Protein AF-A0A933D5J0-F1 (afdb_monomer_lite)

Structure (mmCIF, N/CA/C/O backbone):
data_AF-A0A933D5J0-F1
#
_entry.id   AF-A0A933D5J0-F1
#
loop_
_atom_site.group_PDB
_atom_site.id
_atom_site.type_symbol
_atom_site.label_atom_id
_atom_site.label_alt_id
_atom_site.label_comp_id
_atom_site.label_asym_id
_atom_site.label_entity_id
_atom_site.label_seq_id
_atom_site.pdbx_PDB_ins_code
_atom_site.Cartn_x
_atom_site.Cartn_y
_atom_site.Cartn_z
_atom_site.occupancy
_atom_site.B_iso_or_equiv
_atom_site.auth_seq_id
_atom_site.auth_comp_id
_atom_site.auth_asym_id
_atom_site.auth_atom_id
_atom_site.pdbx_PDB_model_num
ATOM 1 N N . MET A 1 1 ? 38.295 9.712 5.102 1.00 37.53 1 MET A N 1
ATOM 2 C CA . MET A 1 1 ? 37.619 8.826 4.134 1.00 37.53 1 MET A CA 1
ATOM 3 C C . MET A 1 1 ? 36.364 8.318 4.804 1.00 37.53 1 MET A C 1
ATOM 5 O O . MET A 1 1 ? 36.455 7.661 5.831 1.00 37.53 1 MET A O 1
ATOM 9 N N . SER A 1 2 ? 35.222 8.785 4.317 1.00 32.97 2 SER A N 1
ATOM 10 C CA . SER A 1 2 ? 33.919 8.667 4.962 1.00 32.97 2 SER A CA 1
ATOM 11 C C . SER A 1 2 ? 33.364 7.255 4.807 1.00 32.97 2 SER A C 1
ATOM 13 O O . SER A 1 2 ? 33.288 6.736 3.698 1.00 32.97 2 SER A O 1
ATOM 15 N N . THR A 1 3 ? 32.968 6.652 5.921 1.00 38.16 3 THR A N 1
ATOM 16 C CA . THR A 1 3 ? 32.201 5.409 5.981 1.00 38.16 3 THR A CA 1
ATOM 17 C C . THR A 1 3 ? 30.810 5.651 5.393 1.00 38.16 3 THR A C 1
ATOM 19 O O . THR A 1 3 ? 29.989 6.323 6.019 1.00 38.16 3 THR A O 1
ATOM 22 N N . GLN A 1 4 ? 30.549 5.139 4.189 1.00 40.16 4 GLN A N 1
ATOM 23 C CA . GLN A 1 4 ? 29.184 4.970 3.697 1.00 40.16 4 GLN A CA 1
ATOM 24 C C . GLN A 1 4 ? 28.495 3.936 4.591 1.00 40.16 4 GLN A C 1
ATOM 26 O O . GLN A 1 4 ? 28.967 2.812 4.741 1.00 40.16 4 GLN A O 1
ATOM 31 N N . SER A 1 5 ? 27.410 4.339 5.244 1.00 38.50 5 SER A N 1
ATOM 32 C CA . SER A 1 5 ? 26.484 3.413 5.881 1.00 38.50 5 SER A CA 1
ATOM 33 C C . SER A 1 5 ? 25.729 2.680 4.774 1.00 38.50 5 SER A C 1
ATOM 35 O O . SER A 1 5 ? 24.869 3.290 4.134 1.00 38.50 5 SER A O 1
ATOM 37 N N . ASP A 1 6 ? 26.047 1.406 4.547 1.00 43.28 6 ASP A N 1
ATOM 38 C CA . ASP A 1 6 ? 25.212 0.492 3.762 1.00 43.28 6 ASP A CA 1
ATOM 39 C C . ASP A 1 6 ? 23.821 0.442 4.408 1.00 43.28 6 ASP A C 1
ATOM 41 O O . ASP A 1 6 ? 23.586 -0.235 5.413 1.00 43.28 6 ASP A O 1
ATOM 45 N N . GLY A 1 7 ? 22.893 1.234 3.871 1.00 54.25 7 GLY A N 1
ATOM 46 C CA . GLY A 1 7 ? 21.486 1.157 4.224 1.00 54.25 7 GLY A CA 1
ATOM 47 C C . GLY A 1 7 ? 20.963 -0.199 3.773 1.00 54.25 7 GLY A C 1
ATOM 48 O O . GLY A 1 7 ? 20.892 -0.470 2.579 1.00 54.25 7 GLY A O 1
ATOM 49 N N . GLN A 1 8 ? 20.633 -1.069 4.724 1.00 69.00 8 GLN A N 1
ATOM 50 C CA . GLN A 1 8 ? 20.122 -2.408 4.445 1.00 69.00 8 GLN A CA 1
ATOM 51 C C . GLN A 1 8 ? 18.898 -2.330 3.516 1.00 69.00 8 GLN A C 1
ATOM 53 O O . GLN A 1 8 ? 17.869 -1.770 3.893 1.00 69.00 8 GLN A O 1
ATOM 58 N N . ALA A 1 9 ? 19.009 -2.894 2.310 1.00 79.94 9 ALA A N 1
ATOM 59 C CA . ALA A 1 9 ? 17.935 -2.883 1.322 1.00 79.94 9 ALA A CA 1
ATOM 60 C C . ALA A 1 9 ? 16.652 -3.530 1.875 1.00 79.94 9 ALA A C 1
ATOM 62 O O . ALA A 1 9 ? 16.673 -4.614 2.472 1.00 79.94 9 ALA A O 1
ATOM 63 N N . THR A 1 10 ? 15.512 -2.876 1.652 1.00 85.25 10 THR A N 1
ATOM 64 C CA . THR A 1 10 ? 14.196 -3.371 2.056 1.00 85.25 10 THR A CA 1
ATOM 65 C C . THR A 1 10 ? 13.788 -4.503 1.128 1.00 85.25 10 THR A C 1
ATOM 67 O O . THR A 1 10 ? 13.311 -4.281 0.017 1.00 85.25 10 THR A O 1
ATOM 70 N N . LYS A 1 11 ? 13.990 -5.733 1.608 1.00 88.56 11 LYS A N 1
ATOM 71 C CA . LYS A 1 11 ? 13.638 -6.953 0.881 1.00 88.56 11 LYS 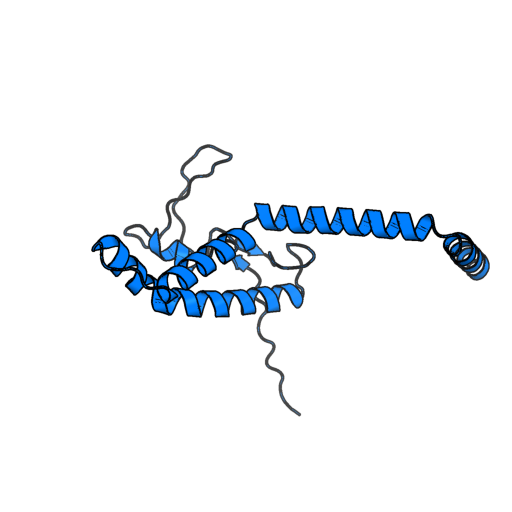A CA 1
ATOM 72 C C . LYS A 1 11 ? 12.126 -7.158 0.801 1.00 88.56 11 LYS A C 1
ATOM 74 O O . LYS A 1 11 ? 11.593 -7.271 -0.289 1.00 88.56 11 LYS A O 1
ATOM 79 N N . ARG A 1 12 ? 11.421 -7.190 1.936 1.00 90.88 12 ARG A N 1
ATOM 80 C CA . ARG A 1 12 ? 9.965 -7.428 1.968 1.00 90.88 12 ARG A CA 1
ATOM 81 C C . ARG A 1 12 ? 9.231 -6.119 1.714 1.00 90.88 12 ARG A C 1
ATOM 83 O O . ARG A 1 12 ? 9.093 -5.319 2.636 1.00 90.88 12 ARG A O 1
ATOM 90 N N . GLN A 1 13 ? 8.773 -5.929 0.484 1.00 91.31 13 GLN A N 1
ATOM 91 C CA . GLN A 1 13 ? 8.074 -4.725 0.057 1.00 91.31 13 GLN A CA 1
ATOM 92 C C . GLN A 1 13 ? 6.572 -4.987 0.048 1.00 91.31 13 GLN A C 1
ATOM 94 O O . GLN A 1 13 ? 6.074 -5.922 -0.583 1.00 91.31 13 GLN A O 1
ATOM 99 N N . HIS A 1 14 ? 5.840 -4.175 0.804 1.00 92.38 14 HIS A N 1
ATOM 100 C CA . HIS A 1 14 ? 4.399 -4.326 0.958 1.00 92.38 14 HIS A CA 1
ATOM 101 C C . HIS A 1 14 ? 3.671 -3.700 -0.230 1.00 92.38 14 HIS A C 1
ATOM 103 O O . HIS A 1 14 ? 3.886 -2.527 -0.541 1.00 92.38 14 HIS A O 1
ATOM 109 N N . PHE A 1 15 ? 2.776 -4.458 -0.863 1.00 92.06 15 PHE A N 1
ATOM 110 C CA . PHE A 1 15 ? 1.864 -3.937 -1.889 1.00 92.06 15 PHE A CA 1
ATOM 111 C C . PHE A 1 15 ? 0.555 -3.408 -1.281 1.00 92.06 15 PHE A C 1
ATOM 113 O O . PHE A 1 15 ? -0.129 -2.593 -1.894 1.00 92.06 15 PHE A O 1
ATOM 120 N N . VAL A 1 16 ? 0.237 -3.797 -0.038 1.00 92.00 16 VAL A N 1
ATOM 121 C CA . VAL A 1 16 ? -0.757 -3.104 0.798 1.00 92.00 16 VAL A CA 1
ATOM 122 C C . VAL A 1 16 ? -0.046 -2.416 1.970 1.00 92.00 16 VAL A C 1
ATOM 124 O O . VAL A 1 16 ? 0.578 -3.107 2.779 1.00 92.00 16 VAL A O 1
ATOM 127 N N . PRO A 1 17 ? -0.156 -1.082 2.119 1.00 92.19 17 PRO A N 1
ATOM 128 C CA . PRO A 1 17 ? 0.490 -0.335 3.192 1.00 92.19 17 PRO A CA 1
ATOM 129 C C . PRO A 1 17 ? 0.191 -0.883 4.585 1.00 92.19 17 PRO A C 1
ATOM 131 O O . PRO A 1 17 ? -0.958 -1.133 4.963 1.00 92.19 17 PRO A O 1
ATOM 134 N N . ARG A 1 18 ? 1.224 -0.992 5.420 1.00 91.81 18 ARG A N 1
ATOM 135 C CA . ARG A 1 18 ? 1.063 -1.554 6.768 1.00 91.81 18 ARG A CA 1
ATOM 136 C C . ARG A 1 18 ? 0.252 -0.651 7.690 1.00 91.81 18 ARG A C 1
ATOM 138 O O . ARG A 1 18 ? -0.419 -1.163 8.580 1.00 91.81 18 ARG A O 1
ATOM 145 N N . PHE A 1 19 ? 0.319 0.672 7.526 1.00 92.25 19 PHE A N 1
ATOM 146 C CA . PHE A 1 19 ? -0.509 1.594 8.317 1.00 92.25 19 PHE A CA 1
ATOM 147 C C . PHE A 1 19 ? -2.004 1.418 8.003 1.00 92.25 19 PHE A C 1
ATOM 149 O O . PHE A 1 19 ? -2.828 1.503 8.907 1.00 92.25 19 PHE A O 1
ATOM 156 N N . TYR A 1 20 ? -2.337 1.096 6.750 1.00 92.88 20 TYR A N 1
ATOM 157 C CA . TYR A 1 20 ? -3.701 0.808 6.326 1.00 92.88 20 TYR A CA 1
ATOM 158 C C . TYR A 1 20 ? -4.198 -0.509 6.937 1.00 92.88 20 TYR A C 1
ATOM 160 O O . TYR A 1 20 ? -5.248 -0.533 7.575 1.00 92.88 20 TYR A O 1
ATOM 168 N N . LEU A 1 21 ? -3.390 -1.577 6.866 1.00 93.62 21 LEU A N 1
ATOM 169 C CA . LEU A 1 21 ? -3.719 -2.880 7.468 1.00 93.62 21 LEU A CA 1
ATOM 170 C C . LEU A 1 21 ? -3.956 -2.815 8.983 1.00 93.62 21 LEU A C 1
ATOM 172 O O . LEU A 1 21 ? -4.771 -3.567 9.509 1.00 93.62 21 LEU A O 1
ATOM 176 N N . ARG A 1 22 ? -3.277 -1.907 9.698 1.00 93.94 22 ARG A N 1
ATOM 177 C CA . ARG A 1 22 ? -3.462 -1.734 11.151 1.00 93.94 22 ARG A CA 1
ATOM 178 C C . ARG A 1 22 ? -4.888 -1.349 11.550 1.00 93.94 22 ARG A C 1
ATOM 180 O O . ARG A 1 22 ? -5.249 -1.528 12.706 1.00 93.94 22 ARG A O 1
ATOM 187 N N . ARG A 1 23 ? -5.698 -0.843 10.619 1.00 92.12 23 ARG A N 1
ATOM 188 C CA . ARG A 1 23 ? -7.101 -0.493 10.875 1.00 92.12 23 ARG A CA 1
ATOM 189 C C . ARG A 1 23 ? -8.044 -1.695 10.870 1.00 92.12 23 ARG A C 1
ATOM 191 O O . ARG A 1 23 ? -9.188 -1.554 11.277 1.00 92.12 23 ARG A O 1
ATOM 198 N N . PHE A 1 24 ? -7.563 -2.860 10.440 1.00 94.31 24 PHE A N 1
ATOM 199 C CA . PHE A 1 24 ? -8.333 -4.103 10.342 1.00 94.31 24 PHE A CA 1
ATOM 200 C C . PHE A 1 24 ? -7.850 -5.161 11.341 1.00 94.31 24 PHE A C 1
ATOM 202 O O . PHE A 1 24 ? -8.037 -6.357 11.125 1.00 94.31 24 PHE A O 1
ATOM 209 N N . LEU A 1 25 ? -7.173 -4.733 12.410 1.00 96.06 25 LEU A N 1
ATOM 210 C CA . LEU A 1 25 ? -6.678 -5.643 13.434 1.00 96.06 25 LEU A CA 1
ATOM 211 C C . LEU A 1 25 ? -7.810 -6.117 14.345 1.00 96.06 25 LEU A C 1
ATOM 213 O O . LEU A 1 25 ? -8.643 -5.328 14.787 1.00 96.06 25 LEU A O 1
ATOM 217 N N . ASN A 1 26 ? -7.794 -7.406 14.662 1.00 95.12 26 ASN A N 1
ATOM 218 C CA . ASN A 1 26 ? -8.627 -8.013 15.688 1.00 95.12 26 ASN A CA 1
ATOM 219 C C . ASN A 1 26 ? -8.072 -7.721 17.102 1.00 95.12 26 ASN A C 1
ATOM 221 O O . ASN A 1 26 ? -7.034 -7.075 17.277 1.00 95.12 26 ASN A O 1
ATOM 225 N N . SER A 1 27 ? -8.733 -8.250 18.135 1.00 95.31 27 SER A N 1
ATOM 226 C CA . SER A 1 27 ? -8.330 -8.082 19.543 1.00 95.31 27 SER A CA 1
ATOM 227 C C . SER A 1 27 ? -6.943 -8.646 19.887 1.00 95.31 27 SER A C 1
ATOM 229 O O . SER A 1 27 ? -6.399 -8.324 20.942 1.00 95.31 27 SER A O 1
ATOM 231 N N . LYS A 1 28 ? -6.352 -9.463 19.008 1.00 95.69 28 LYS A N 1
ATOM 232 C CA . LYS A 1 28 ? -5.007 -10.038 19.145 1.00 95.69 28 LYS A CA 1
ATOM 233 C C . LYS A 1 28 ? -3.941 -9.287 18.339 1.00 95.69 28 LYS A C 1
ATOM 235 O O . LYS A 1 28 ? -2.801 -9.737 18.290 1.00 95.69 28 LYS A O 1
ATOM 240 N N . ASN A 1 29 ? -4.268 -8.131 17.752 1.00 94.69 29 ASN A N 1
ATOM 241 C CA . ASN A 1 29 ? -3.390 -7.372 16.852 1.00 94.69 29 ASN A CA 1
ATOM 242 C C . ASN A 1 29 ? -3.012 -8.132 15.564 1.00 94.69 29 ASN A C 1
ATOM 244 O O . ASN A 1 29 ? -1.903 -7.980 15.038 1.00 94.69 29 ASN A O 1
ATOM 248 N N . GLU A 1 30 ? -3.946 -8.916 15.027 1.00 96.50 30 GLU A N 1
ATOM 249 C CA . GLU A 1 30 ? -3.785 -9.692 13.793 1.00 96.50 30 GLU A CA 1
ATOM 250 C C . GLU A 1 30 ? -4.883 -9.352 12.782 1.00 96.50 30 GLU A C 1
ATOM 252 O O . GLU A 1 30 ? -5.958 -8.892 13.154 1.00 96.50 30 GLU A O 1
ATOM 257 N N . VAL A 1 31 ? -4.614 -9.567 11.496 1.00 96.38 31 VAL A N 1
ATOM 258 C CA . VAL A 1 31 ? -5.599 -9.415 10.420 1.00 96.38 31 VAL A CA 1
ATOM 259 C C . VAL A 1 31 ? -6.183 -10.791 10.106 1.00 96.38 31 VAL A C 1
ATOM 261 O O . VAL A 1 31 ? -5.429 -11.752 9.930 1.00 96.38 31 VAL A O 1
ATOM 264 N N . GLU A 1 32 ? -7.510 -10.879 10.029 1.00 95.31 32 GLU A N 1
ATOM 265 C CA . GLU A 1 32 ? -8.224 -12.062 9.534 1.00 95.31 32 GLU A CA 1
ATOM 266 C C . GLU A 1 32 ? -7.960 -12.233 8.031 1.00 95.31 32 GLU A C 1
ATOM 268 O O . GLU A 1 32 ? -8.061 -11.270 7.268 1.00 95.31 32 GLU A O 1
ATOM 273 N N . VAL A 1 33 ? -7.608 -13.444 7.588 1.00 93.75 33 VAL A N 1
ATOM 274 C CA . VAL A 1 33 ? -7.175 -13.680 6.202 1.00 93.75 33 VAL A CA 1
ATOM 275 C C . VAL A 1 33 ? -8.053 -14.723 5.524 1.00 93.75 33 VAL A C 1
ATOM 277 O O . VAL A 1 33 ? -8.172 -15.857 5.988 1.00 93.75 33 VAL A O 1
ATOM 280 N N . LEU A 1 34 ? -8.615 -14.342 4.378 1.00 93.75 34 LEU A N 1
ATOM 281 C CA . LEU A 1 34 ? -9.302 -15.239 3.458 1.00 93.75 34 LEU A CA 1
ATOM 282 C C . LEU A 1 34 ? -8.363 -15.590 2.299 1.00 93.75 34 LEU A C 1
ATOM 284 O O . LEU A 1 34 ? -7.929 -14.709 1.558 1.00 93.75 34 LEU A O 1
ATOM 288 N N . ASP A 1 35 ? -8.072 -16.875 2.124 1.00 91.56 35 ASP A N 1
ATOM 289 C CA . ASP A 1 35 ? -7.476 -17.385 0.894 1.00 91.56 35 ASP A CA 1
ATOM 290 C C . ASP A 1 35 ? -8.578 -17.495 -0.166 1.00 91.56 35 ASP A C 1
ATOM 292 O O . ASP A 1 35 ? -9.404 -18.410 -0.135 1.00 91.56 35 ASP A O 1
ATOM 296 N N . CYS A 1 36 ? -8.602 -16.543 -1.099 1.00 90.44 36 CYS A N 1
ATOM 297 C CA . CYS A 1 36 ? -9.589 -16.510 -2.176 1.00 90.44 36 CYS A CA 1
ATOM 298 C C . CYS A 1 36 ? -9.432 -17.664 -3.177 1.00 90.44 36 CYS A C 1
ATOM 300 O O . CYS A 1 36 ? -10.418 -18.043 -3.802 1.00 90.44 36 CYS A O 1
ATOM 302 N N . ALA A 1 37 ? -8.229 -18.226 -3.341 1.00 91.00 37 ALA A N 1
ATOM 303 C CA . ALA A 1 37 ? -7.997 -19.334 -4.266 1.00 91.00 37 ALA A CA 1
ATOM 304 C C . ALA A 1 37 ? -8.542 -20.651 -3.698 1.00 91.00 37 ALA A C 1
ATOM 306 O O . ALA A 1 37 ? -9.095 -21.467 -4.431 1.00 91.00 37 ALA A O 1
ATOM 307 N N . GLN A 1 38 ? -8.412 -20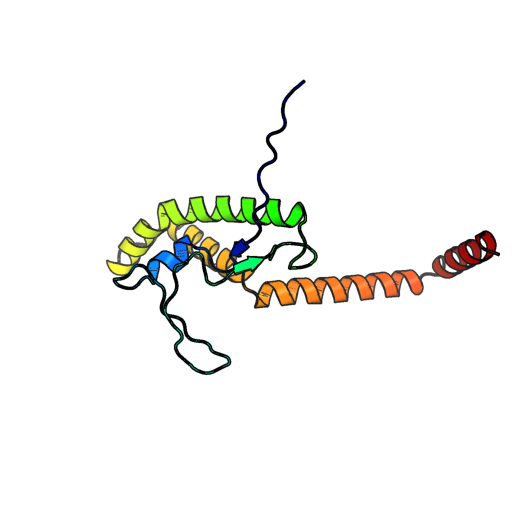.844 -2.383 1.00 93.38 38 GLN A N 1
ATOM 308 C CA . GLN A 1 38 ? -8.921 -22.030 -1.691 1.00 93.38 38 GLN A CA 1
ATOM 309 C C . GLN A 1 38 ? -10.330 -21.849 -1.112 1.00 93.38 38 GLN A C 1
ATOM 311 O O . GLN A 1 38 ? -10.935 -22.831 -0.678 1.00 93.38 38 GLN A O 1
ATOM 316 N N . GLY A 1 39 ? -10.843 -20.617 -1.066 1.00 94.81 39 GLY A N 1
ATOM 317 C CA . GLY A 1 39 ? -12.123 -20.276 -0.444 1.00 94.81 39 GLY A CA 1
ATOM 318 C C . GLY A 1 39 ? -12.143 -20.524 1.066 1.00 94.81 39 GLY A C 1
ATOM 319 O O . GLY A 1 39 ? -13.177 -20.905 1.611 1.00 94.81 39 GLY A O 1
ATOM 320 N N . LYS A 1 40 ? -10.998 -20.381 1.748 1.00 95.81 40 LYS A N 1
ATOM 321 C CA . LYS A 1 40 ? -10.840 -20.755 3.162 1.00 95.81 40 LYS A CA 1
ATOM 322 C C . LYS A 1 40 ? -10.281 -19.618 3.992 1.00 95.81 40 LYS A C 1
ATOM 324 O O . LYS A 1 40 ? -9.336 -18.945 3.590 1.00 95.81 40 LYS A O 1
ATOM 329 N N . ILE A 1 41 ? -10.833 -19.453 5.190 1.00 93.94 41 ILE A N 1
ATOM 330 C CA . ILE A 1 41 ? -10.221 -18.615 6.219 1.00 93.94 41 ILE A CA 1
ATOM 331 C C . ILE A 1 41 ? -8.982 -19.354 6.721 1.00 93.94 41 ILE A C 1
ATOM 333 O O . ILE A 1 41 ? -9.070 -20.508 7.148 1.00 93.94 41 ILE A O 1
ATOM 337 N N . ILE A 1 42 ? -7.829 -18.703 6.631 1.00 94.19 42 ILE A N 1
ATOM 338 C CA . ILE A 1 42 ? -6.573 -19.220 7.172 1.00 94.19 42 ILE A CA 1
ATOM 339 C C . ILE A 1 42 ? -6.282 -18.559 8.519 1.00 94.19 42 ILE A C 1
ATOM 341 O O . ILE A 1 42 ? -6.956 -17.614 8.922 1.00 94.19 42 ILE A O 1
ATOM 345 N N . ALA A 1 43 ? -5.269 -19.064 9.228 1.00 94.62 43 ALA A N 1
ATOM 346 C CA . ALA A 1 43 ? -4.873 -18.494 10.511 1.00 94.62 43 ALA A CA 1
ATOM 347 C C . ALA A 1 43 ? -4.609 -16.977 10.382 1.00 94.62 43 ALA A C 1
ATOM 349 O O . ALA A 1 43 ? -3.908 -16.583 9.438 1.00 94.62 43 ALA A O 1
ATOM 350 N N . PRO A 1 44 ? -5.124 -16.152 11.316 1.00 95.50 44 PRO A N 1
ATOM 351 C CA . PRO A 1 44 ? -4.840 -14.724 11.358 1.00 95.50 44 PRO A CA 1
ATOM 352 C C . PRO A 1 44 ? -3.338 -14.454 11.375 1.00 95.50 44 PRO A C 1
ATOM 354 O O . PRO A 1 44 ? -2.540 -15.268 11.849 1.00 95.50 44 PRO A O 1
ATOM 357 N N . ARG A 1 45 ? -2.930 -13.310 10.825 1.00 95.19 45 ARG A N 1
ATOM 358 C CA . ARG A 1 45 ? -1.511 -12.945 10.731 1.00 95.19 45 ARG A CA 1
ATOM 359 C C . ARG A 1 45 ? -1.289 -11.484 11.070 1.00 95.19 45 ARG A C 1
ATOM 361 O O . ARG A 1 45 ? -2.081 -10.612 10.723 1.00 95.19 45 ARG A O 1
ATOM 368 N N . GLY A 1 46 ? -0.148 -11.190 11.685 1.00 94.56 46 GLY A N 1
ATOM 369 C CA . GLY A 1 46 ? 0.294 -9.813 11.877 1.00 94.56 46 GLY A CA 1
ATOM 370 C C . GLY A 1 46 ? 0.595 -9.108 10.546 1.00 94.56 46 GLY A C 1
ATOM 371 O O . GLY A 1 46 ? 1.019 -9.727 9.570 1.00 94.56 46 GLY A O 1
ATOM 372 N N . THR A 1 47 ? 0.489 -7.776 10.534 1.00 93.69 47 THR A N 1
ATOM 373 C CA . THR A 1 47 ? 0.693 -6.928 9.334 1.00 93.69 47 THR A CA 1
ATOM 374 C C . THR A 1 47 ? 2.046 -7.088 8.635 1.00 93.69 47 THR A C 1
ATOM 376 O O . THR A 1 47 ? 2.193 -6.701 7.483 1.00 93.69 47 THR A O 1
ATOM 379 N N . LYS A 1 48 ? 3.073 -7.613 9.320 1.00 92.06 48 LYS A N 1
ATOM 380 C CA . LYS A 1 48 ? 4.395 -7.882 8.721 1.00 92.06 48 LYS A CA 1
ATOM 381 C C . LYS A 1 48 ? 4.392 -9.097 7.792 1.00 92.06 48 LYS A C 1
ATOM 383 O O . LYS A 1 48 ? 5.251 -9.180 6.924 1.00 92.06 48 LYS A O 1
ATOM 388 N N . GLY A 1 49 ? 3.496 -10.054 8.026 1.00 90.81 49 GLY A N 1
ATOM 389 C CA . GLY A 1 49 ? 3.536 -11.383 7.414 1.00 90.81 49 GLY A CA 1
ATOM 390 C C . GLY A 1 49 ? 2.577 -11.581 6.244 1.00 90.81 49 GLY A C 1
ATOM 391 O O . GLY A 1 49 ? 2.418 -12.714 5.798 1.00 90.81 49 GLY A O 1
ATOM 392 N N . ILE A 1 50 ? 1.923 -10.515 5.785 1.00 92.38 50 ILE A N 1
ATOM 393 C CA . ILE A 1 50 ? 0.907 -10.540 4.728 1.00 92.38 50 ILE A CA 1
ATOM 394 C C . ILE A 1 50 ? 1.109 -9.377 3.760 1.00 92.38 50 ILE A C 1
ATOM 396 O O . ILE A 1 50 ? 1.755 -8.389 4.112 1.00 92.38 50 ILE A O 1
ATOM 400 N N . CYS A 1 51 ? 0.532 -9.509 2.565 1.00 91.75 51 CYS A N 1
ATOM 401 C CA . CYS A 1 51 ? 0.467 -8.464 1.541 1.00 91.75 51 CYS A CA 1
ATOM 402 C C . CYS A 1 51 ? 1.827 -7.849 1.159 1.00 91.75 51 CYS A C 1
ATOM 404 O O . CYS A 1 51 ? 1.943 -6.631 0.997 1.00 91.75 51 CYS A O 1
ATOM 406 N N . TYR A 1 52 ? 2.854 -8.692 1.048 1.00 92.81 52 TYR A N 1
ATOM 407 C CA . TYR A 1 52 ? 4.196 -8.312 0.619 1.00 92.81 52 TYR A CA 1
ATOM 408 C C . TYR A 1 52 ? 4.736 -9.337 -0.376 1.00 92.81 52 TYR A C 1
ATOM 410 O O . TYR A 1 52 ? 4.330 -10.500 -0.347 1.00 92.81 52 TYR A O 1
ATOM 418 N N . GLU A 1 53 ? 5.710 -8.909 -1.166 1.00 90.81 53 GLU A N 1
ATOM 419 C CA . GLU A 1 53 ? 6.600 -9.784 -1.927 1.00 90.81 53 GLU A CA 1
ATOM 420 C C . GLU A 1 53 ? 8.041 -9.289 -1.773 1.00 90.81 53 GLU A C 1
ATOM 422 O O . GLU A 1 53 ? 8.289 -8.151 -1.357 1.00 90.81 53 GLU A O 1
ATOM 427 N N . ASP A 1 54 ? 9.004 -10.164 -2.048 1.00 91.00 54 ASP A N 1
ATOM 428 C CA . ASP A 1 54 ? 10.409 -9.775 -2.017 1.00 91.00 54 ASP A CA 1
ATOM 429 C C . ASP A 1 54 ? 10.716 -8.903 -3.243 1.00 91.00 54 ASP A C 1
ATOM 431 O O . ASP A 1 54 ? 10.394 -9.282 -4.365 1.00 91.00 54 ASP A O 1
ATOM 435 N N . PHE A 1 55 ? 11.303 -7.723 -3.026 1.00 88.25 55 PHE A N 1
ATOM 436 C CA . PHE A 1 55 ? 11.645 -6.743 -4.063 1.00 88.25 55 PHE A CA 1
ATOM 437 C C . PHE A 1 55 ? 10.502 -6.496 -5.062 1.00 88.25 55 PHE A C 1
ATOM 439 O O . PHE A 1 55 ? 10.708 -6.437 -6.273 1.00 88.25 55 PHE A O 1
ATOM 446 N N . PHE A 1 56 ? 9.272 -6.381 -4.550 1.00 88.25 56 PHE A N 1
ATOM 447 C CA . PHE A 1 56 ? 8.057 -6.221 -5.348 1.00 88.25 56 PHE A CA 1
ATOM 448 C C . PHE A 1 56 ? 8.156 -5.102 -6.392 1.00 88.25 56 PHE A C 1
ATOM 450 O O . PHE A 1 56 ? 7.669 -5.254 -7.512 1.00 88.25 56 PHE A O 1
ATOM 457 N N . TYR A 1 57 ? 8.803 -3.988 -6.038 1.00 83.44 57 TYR A N 1
ATOM 458 C CA . TYR A 1 57 ? 8.939 -2.827 -6.906 1.00 83.44 57 TYR A CA 1
ATOM 459 C C . TYR A 1 57 ? 10.039 -2.950 -7.956 1.00 83.44 57 TYR A C 1
ATOM 461 O O . TYR A 1 57 ? 10.032 -2.156 -8.893 1.00 83.44 57 TYR A O 1
ATOM 469 N N . GLY A 1 58 ? 10.917 -3.943 -7.848 1.00 83.81 58 GLY A N 1
ATOM 470 C CA . GLY A 1 58 ? 12.071 -4.079 -8.725 1.00 83.81 58 GLY A CA 1
ATOM 471 C C . GLY A 1 58 ? 11.727 -4.394 -10.169 1.00 83.81 58 GLY A C 1
ATOM 472 O O . GLY A 1 58 ? 10.673 -4.964 -10.423 1.00 83.81 58 GLY A O 1
ATOM 473 N N . ILE A 1 59 ? 12.587 -4.028 -11.126 1.00 77.25 59 ILE A N 1
ATOM 474 C CA . ILE A 1 59 ? 12.352 -4.231 -12.577 1.00 77.25 59 ILE A CA 1
ATOM 475 C C . ILE A 1 59 ? 11.941 -5.682 -12.846 1.00 77.25 59 ILE A C 1
ATOM 477 O O . ILE A 1 59 ? 11.005 -5.948 -13.603 1.00 77.25 59 ILE A O 1
ATOM 481 N N . ARG A 1 60 ? 12.605 -6.608 -12.152 1.00 77.81 60 ARG A N 1
ATOM 482 C CA . ARG A 1 60 ? 12.192 -7.998 -12.006 1.00 77.81 60 ARG A CA 1
ATOM 483 C C . ARG A 1 60 ? 11.810 -8.232 -10.553 1.00 77.81 60 ARG A C 1
ATOM 485 O O . ARG A 1 60 ? 12.652 -8.167 -9.663 1.00 77.81 60 ARG A O 1
ATOM 492 N N . THR A 1 61 ? 10.532 -8.505 -10.314 1.00 80.75 61 THR A N 1
ATOM 493 C CA . THR A 1 61 ? 10.035 -8.835 -8.976 1.00 80.75 61 THR A CA 1
ATOM 494 C C . THR A 1 61 ? 10.820 -10.015 -8.395 1.00 80.75 61 THR A C 1
ATOM 496 O O . THR A 1 61 ? 11.005 -11.028 -9.067 1.00 80.75 61 THR A O 1
ATOM 499 N N . GLY A 1 62 ? 11.283 -9.885 -7.150 1.00 80.88 62 GLY A N 1
ATOM 500 C CA . GLY A 1 62 ? 12.121 -10.886 -6.481 1.00 80.88 62 GLY A CA 1
ATOM 501 C C . GLY A 1 62 ? 13.628 -10.651 -6.603 1.00 80.88 62 GLY A C 1
ATOM 502 O O . GLY A 1 62 ? 14.384 -11.251 -5.835 1.00 80.88 62 GLY A O 1
ATOM 503 N N . GLU A 1 63 ? 14.074 -9.763 -7.495 1.00 84.00 63 GLU A N 1
ATOM 504 C CA . GLU A 1 63 ? 15.486 -9.414 -7.659 1.00 84.00 63 GLU A CA 1
ATOM 505 C C . GLU A 1 63 ? 15.806 -8.068 -6.981 1.00 84.00 63 GLU A C 1
ATOM 507 O O . GLU A 1 63 ? 15.031 -7.117 -7.093 1.00 84.00 63 GLU A O 1
ATOM 512 N N . PRO A 1 64 ? 16.932 -7.958 -6.252 1.00 83.81 64 PRO A N 1
ATOM 513 C CA . PRO A 1 64 ? 17.345 -6.696 -5.657 1.00 83.81 64 PRO A CA 1
ATOM 514 C C . PRO A 1 64 ? 17.778 -5.701 -6.736 1.00 83.81 64 PRO A C 1
ATOM 516 O O . PRO A 1 64 ? 18.673 -5.989 -7.528 1.00 83.81 64 PRO A O 1
ATOM 519 N N . ASP A 1 65 ? 17.215 -4.497 -6.703 1.00 83.62 65 ASP A N 1
ATOM 520 C CA . ASP A 1 65 ? 17.688 -3.370 -7.506 1.00 83.62 65 ASP A CA 1
ATOM 521 C C . ASP A 1 65 ? 17.466 -2.027 -6.798 1.00 83.62 65 ASP A C 1
ATOM 523 O O . ASP A 1 65 ? 16.645 -1.911 -5.883 1.00 83.62 65 ASP A O 1
ATOM 527 N N . 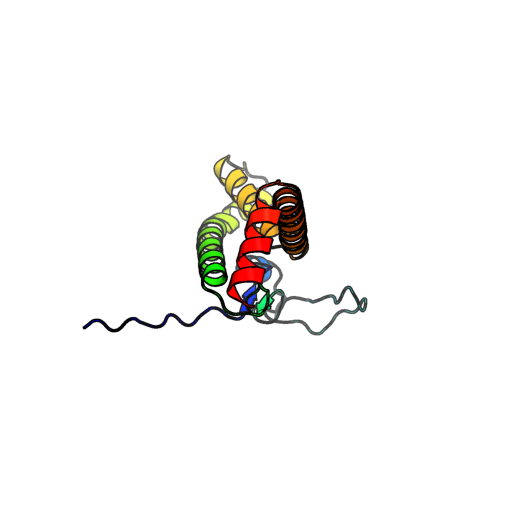GLU A 1 66 ? 18.215 -1.007 -7.214 1.00 85.69 66 GLU A N 1
ATOM 528 C CA . GLU A 1 66 ? 18.163 0.336 -6.622 1.00 85.69 66 GLU A CA 1
ATOM 529 C C . GLU A 1 66 ? 16.817 1.034 -6.861 1.00 85.69 66 GLU A C 1
ATOM 531 O O . GLU A 1 66 ? 16.305 1.724 -5.976 1.00 85.69 66 GLU A O 1
ATOM 536 N N . VAL A 1 67 ? 16.194 0.807 -8.022 1.00 84.31 67 VAL A N 1
ATOM 537 C CA . VAL A 1 67 ? 14.910 1.420 -8.399 1.00 84.31 67 VAL A CA 1
ATOM 538 C C . VAL A 1 67 ? 13.808 0.993 -7.429 1.00 84.31 67 VAL A C 1
ATOM 540 O O . VAL A 1 67 ? 13.014 1.819 -6.981 1.00 84.31 67 VAL A O 1
ATOM 543 N N . SER A 1 68 ? 13.802 -0.279 -7.032 1.00 86.00 68 SER A N 1
ATOM 544 C CA . SER A 1 68 ? 12.873 -0.843 -6.057 1.00 86.00 68 SER A CA 1
ATOM 545 C C . SER A 1 68 ? 12.948 -0.119 -4.714 1.00 86.00 68 SER A C 1
ATOM 547 O O . SER A 1 68 ? 11.924 0.056 -4.053 1.00 86.00 68 SER A O 1
ATOM 549 N N . GLN A 1 69 ? 14.146 0.312 -4.311 1.00 89.00 69 GLN A N 1
ATOM 550 C CA . GLN A 1 69 ? 14.383 0.980 -3.034 1.00 89.00 69 GLN A CA 1
ATOM 551 C C . GLN A 1 69 ? 13.939 2.440 -3.084 1.00 89.00 69 GLN A C 1
ATOM 553 O O . GLN A 1 69 ? 13.307 2.917 -2.142 1.00 89.00 69 GLN A O 1
ATOM 558 N N . GLU A 1 70 ? 14.193 3.132 -4.195 1.00 89.50 70 GLU A N 1
ATOM 559 C CA . GLU A 1 70 ? 13.707 4.500 -4.392 1.00 89.50 70 GLU A CA 1
ATOM 560 C C . GLU A 1 70 ? 12.174 4.554 -4.473 1.00 89.50 70 GLU A C 1
ATOM 562 O O . GLU A 1 70 ? 11.558 5.437 -3.873 1.00 89.50 70 GLU A O 1
ATOM 567 N N . ILE A 1 71 ? 11.535 3.573 -5.123 1.00 88.75 71 ILE A N 1
ATOM 568 C CA . ILE A 1 71 ? 10.069 3.460 -5.146 1.00 88.75 71 ILE A CA 1
ATOM 569 C C . ILE A 1 71 ? 9.515 3.207 -3.736 1.00 88.75 71 ILE A C 1
ATOM 571 O O . ILE A 1 71 ? 8.571 3.882 -3.321 1.00 88.75 71 ILE A O 1
ATOM 575 N N . GLU A 1 72 ? 10.104 2.279 -2.972 1.00 88.56 72 GLU A N 1
ATOM 576 C CA . GLU A 1 72 ? 9.695 2.016 -1.583 1.00 88.56 72 GLU A CA 1
ATOM 577 C C . GLU A 1 72 ? 9.816 3.281 -0.718 1.00 88.56 72 GLU A C 1
ATOM 579 O O . GLU A 1 72 ? 8.892 3.636 0.017 1.00 88.56 72 GLU A O 1
ATOM 584 N N . LYS A 1 73 ? 10.922 4.017 -0.856 1.00 90.69 73 LYS A N 1
ATOM 585 C CA . LYS A 1 73 ? 11.162 5.274 -0.142 1.00 90.69 73 LYS A CA 1
ATOM 586 C C . LYS A 1 73 ? 10.156 6.360 -0.525 1.00 90.69 73 LYS A C 1
ATOM 588 O O . LYS A 1 73 ? 9.644 7.051 0.359 1.00 90.69 73 LYS A O 1
ATOM 593 N N . ALA A 1 74 ? 9.832 6.499 -1.811 1.00 90.88 74 ALA A N 1
ATOM 594 C CA . ALA A 1 74 ? 8.810 7.431 -2.281 1.00 90.88 74 ALA A CA 1
ATOM 595 C C . ALA A 1 74 ? 7.434 7.089 -1.688 1.00 90.88 74 ALA A C 1
ATOM 597 O O . ALA A 1 74 ? 6.737 7.965 -1.168 1.00 90.88 74 ALA A O 1
ATOM 598 N N . PHE A 1 75 ? 7.067 5.805 -1.676 1.00 91.69 75 PHE A N 1
ATOM 599 C CA . PHE A 1 75 ? 5.834 5.367 -1.036 1.00 91.69 75 PHE A CA 1
ATOM 600 C C . PHE A 1 75 ? 5.828 5.638 0.466 1.00 91.69 75 PHE A C 1
ATOM 602 O O . PHE A 1 75 ? 4.826 6.131 0.977 1.00 91.69 75 PHE A O 1
ATOM 609 N N . GLN A 1 76 ? 6.932 5.402 1.171 1.00 91.06 76 GLN A N 1
ATOM 610 C CA . GLN A 1 76 ? 7.030 5.676 2.604 1.00 91.06 76 GLN A CA 1
ATOM 611 C C . GLN A 1 76 ? 6.787 7.161 2.940 1.00 91.06 76 GLN A C 1
ATOM 613 O O . GLN A 1 76 ? 6.144 7.481 3.946 1.00 91.06 76 GLN A O 1
ATOM 618 N N . GLN A 1 77 ? 7.266 8.081 2.098 1.00 91.94 77 GLN A N 1
ATOM 619 C CA . GLN A 1 77 ? 7.024 9.520 2.262 1.00 91.94 77 GLN A CA 1
ATOM 620 C C . GLN A 1 77 ? 5.542 9.872 2.080 1.00 91.94 77 GLN A C 1
ATOM 622 O O . GLN A 1 77 ? 4.966 10.580 2.911 1.00 91.94 77 GLN A O 1
ATOM 627 N N . ILE A 1 78 ? 4.909 9.327 1.037 1.00 92.44 78 ILE A N 1
ATOM 628 C CA . ILE A 1 78 ? 3.474 9.502 0.775 1.00 92.44 78 ILE A CA 1
ATOM 629 C C . ILE A 1 78 ? 2.644 8.928 1.932 1.00 92.44 78 ILE A C 1
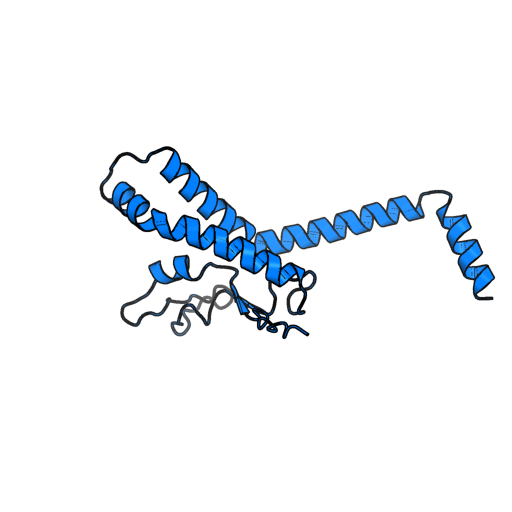ATOM 631 O O . ILE A 1 78 ? 1.747 9.600 2.443 1.00 92.44 78 ILE A O 1
ATOM 635 N N . GLU A 1 79 ? 2.972 7.720 2.402 1.00 92.56 79 GLU A N 1
ATOM 636 C CA . GLU A 1 79 ? 2.297 7.082 3.537 1.00 92.56 79 GLU A CA 1
ATOM 637 C C . GLU A 1 79 ? 2.358 7.946 4.794 1.00 92.56 79 GLU A C 1
ATOM 639 O O . GLU A 1 79 ? 1.349 8.106 5.478 1.00 92.56 79 GLU A O 1
ATOM 644 N N . SER A 1 80 ? 3.526 8.516 5.090 1.00 92.56 80 SER A N 1
ATOM 645 C CA . SER A 1 80 ? 3.723 9.357 6.273 1.00 92.56 80 SER A CA 1
ATOM 646 C C . SER A 1 80 ? 2.831 10.602 6.228 1.00 92.56 80 SER A C 1
ATOM 648 O O . SER A 1 80 ? 2.217 10.960 7.233 1.00 92.56 80 SER A O 1
ATOM 650 N N . SER A 1 81 ? 2.698 11.220 5.049 1.00 91.94 81 SER A N 1
ATOM 651 C CA . SER A 1 81 ? 1.804 12.363 4.833 1.00 91.94 81 SER A CA 1
ATOM 652 C C . SER A 1 81 ? 0.327 11.990 5.016 1.00 91.94 81 SER A C 1
ATOM 654 O O . SER A 1 81 ? -0.413 12.691 5.710 1.00 91.94 81 SER A O 1
ATOM 656 N N . ILE A 1 82 ? -0.101 10.849 4.463 1.00 94.31 82 ILE A N 1
ATOM 657 C CA . ILE A 1 82 ? -1.480 10.362 4.604 1.00 94.31 82 ILE A CA 1
ATOM 658 C C . ILE A 1 82 ? -1.785 10.017 6.064 1.00 94.31 82 ILE A C 1
ATOM 660 O O . ILE A 1 82 ? -2.802 10.449 6.608 1.00 94.31 82 ILE A O 1
ATOM 664 N N . ALA A 1 83 ? -0.909 9.249 6.714 1.00 92.88 83 ALA A N 1
ATOM 665 C CA . ALA A 1 83 ? -1.115 8.761 8.073 1.00 92.88 83 ALA A CA 1
ATOM 666 C C . ALA A 1 83 ? -1.300 9.904 9.081 1.00 92.88 83 ALA A C 1
ATOM 668 O O . ALA A 1 83 ? -2.113 9.772 9.991 1.00 92.88 83 ALA A O 1
ATOM 669 N N . ALA A 1 84 ? -0.614 11.034 8.882 1.00 92.88 84 ALA A N 1
ATOM 670 C CA . ALA A 1 84 ? -0.705 12.200 9.758 1.00 92.88 84 ALA A CA 1
ATOM 671 C C . ALA A 1 84 ? -2.100 12.854 9.793 1.00 92.88 84 ALA A C 1
ATOM 673 O O . ALA A 1 84 ? -2.454 13.475 10.790 1.00 92.88 84 ALA A O 1
ATOM 674 N N . SER A 1 85 ? -2.891 12.732 8.722 1.00 93.88 85 SER A N 1
ATOM 675 C CA . SER A 1 85 ? -4.204 13.389 8.610 1.00 93.88 85 SER A CA 1
ATOM 676 C C . SER A 1 85 ? -5.384 12.415 8.607 1.00 93.88 85 SER A C 1
ATOM 678 O O . SER A 1 85 ? -6.513 12.815 8.898 1.00 93.88 85 SER A O 1
ATOM 680 N N . LEU A 1 86 ? -5.144 11.130 8.330 1.00 94.19 86 LEU A N 1
ATOM 681 C CA . LEU A 1 86 ? -6.206 10.157 8.088 1.00 94.19 86 LEU A CA 1
ATOM 682 C C . LEU A 1 86 ? -7.153 9.952 9.281 1.00 94.19 86 LEU A C 1
ATOM 684 O O . LEU A 1 86 ? -8.356 9.840 9.063 1.00 94.19 86 LEU A O 1
ATOM 688 N N . ASP A 1 87 ? -6.657 9.926 10.522 1.00 93.88 87 ASP A N 1
ATOM 689 C CA . ASP A 1 87 ? -7.530 9.766 11.699 1.00 93.88 87 ASP A CA 1
ATOM 690 C C . ASP A 1 87 ? -8.509 10.937 11.855 1.00 93.88 87 ASP A C 1
ATOM 692 O O . ASP A 1 87 ? -9.692 10.721 12.115 1.00 93.88 87 ASP A O 1
ATOM 696 N N . GLY A 1 88 ? -8.048 12.168 11.612 1.00 95.38 88 GLY A N 1
ATOM 697 C CA . GLY A 1 88 ? -8.909 13.351 11.633 1.00 95.38 88 GLY A CA 1
ATOM 698 C C . GLY A 1 88 ? -9.962 13.324 10.525 1.00 95.38 88 GLY A C 1
ATOM 699 O O . GLY A 1 88 ? -11.114 13.684 10.751 1.00 95.38 88 GLY A O 1
ATOM 700 N N . ILE A 1 89 ? -9.595 12.838 9.337 1.00 95.81 89 ILE A N 1
ATOM 701 C CA . ILE A 1 89 ? -10.532 12.672 8.219 1.00 95.81 89 ILE A CA 1
ATOM 702 C C . ILE A 1 89 ? -11.599 11.625 8.555 1.00 95.81 89 ILE A C 1
ATOM 704 O O . ILE A 1 89 ? -12.785 11.866 8.337 1.00 95.81 89 ILE A O 1
ATOM 708 N N . ILE A 1 90 ? -11.198 10.477 9.111 1.00 94.69 90 ILE A N 1
ATOM 709 C CA . ILE A 1 90 ? -12.130 9.419 9.528 1.00 94.69 90 ILE A CA 1
ATOM 710 C C . ILE A 1 90 ? -13.087 9.944 10.597 1.00 94.69 90 ILE A C 1
ATOM 712 O O . ILE A 1 90 ? -14.290 9.718 10.491 1.00 94.69 90 ILE A O 1
ATOM 716 N N . PHE A 1 91 ? -12.575 10.675 11.589 1.00 96.06 91 PHE A N 1
ATOM 717 C CA . PHE A 1 91 ? -13.403 11.285 12.625 1.00 96.06 91 PHE A CA 1
ATOM 718 C C . PHE A 1 91 ? -14.478 12.197 12.023 1.00 96.06 91 PHE A C 1
ATOM 720 O O . PHE A 1 91 ? -15.655 12.043 12.348 1.00 96.06 91 PHE A O 1
ATOM 727 N N . LYS A 1 92 ? -14.105 13.084 11.092 1.00 96.69 92 LYS A N 1
ATOM 728 C CA . LYS A 1 92 ? -15.067 13.953 10.400 1.00 96.69 92 LYS A CA 1
ATOM 729 C C . LYS A 1 92 ? -16.122 13.148 9.638 1.00 96.69 92 LYS A C 1
ATOM 731 O O . LYS A 1 92 ? -17.306 13.452 9.730 1.00 96.69 92 LYS A O 1
ATOM 736 N N . LEU A 1 93 ? -15.710 12.100 8.918 1.00 94.62 93 LEU A N 1
ATOM 737 C CA . LEU A 1 93 ? -16.622 11.246 8.145 1.00 94.62 93 LEU A CA 1
ATOM 738 C C . LEU A 1 93 ? -17.641 10.524 9.037 1.00 94.62 93 LEU A C 1
ATOM 740 O O . LEU A 1 93 ? -18.823 10.495 8.709 1.00 94.62 93 LEU A O 1
ATOM 744 N N . VAL A 1 94 ? -17.197 9.955 10.161 1.00 96.00 94 VAL A N 1
ATOM 745 C CA . VAL A 1 94 ? -18.064 9.207 11.088 1.00 96.00 94 VAL A CA 1
ATOM 746 C C . VAL A 1 94 ? -19.049 10.129 11.808 1.00 96.00 94 VAL A C 1
ATOM 748 O O . VAL A 1 94 ? -20.200 9.750 12.007 1.00 96.00 94 VAL A O 1
ATOM 751 N N . ASN A 1 95 ? -18.623 11.343 12.160 1.00 97.19 95 ASN A N 1
ATOM 752 C CA . ASN A 1 95 ? -19.466 12.325 12.850 1.00 97.19 95 ASN A CA 1
ATOM 753 C C . ASN A 1 95 ? -20.280 13.215 11.898 1.00 97.19 95 ASN A C 1
ATOM 755 O O . ASN A 1 95 ? -20.937 14.151 12.347 1.00 97.19 95 ASN A O 1
ATOM 759 N N . ASN A 1 96 ? -20.266 12.917 10.594 1.00 94.62 96 ASN A N 1
ATOM 760 C CA . ASN A 1 96 ? -20.964 13.687 9.564 1.00 94.62 96 ASN A CA 1
ATOM 761 C C . ASN A 1 96 ? -20.576 15.183 9.553 1.00 94.62 96 ASN A C 1
ATOM 763 O O . ASN A 1 96 ? -21.404 16.064 9.314 1.00 94.62 96 ASN A O 1
ATOM 767 N N . GLU A 1 97 ? -19.304 15.469 9.830 1.00 96.56 97 GLU A N 1
ATOM 768 C CA . GLU A 1 97 ? -18.726 16.808 9.761 1.00 96.56 97 GLU A CA 1
ATOM 769 C C . GLU A 1 97 ? -18.302 17.163 8.329 1.00 96.56 97 GLU A C 1
ATOM 771 O O . GLU A 1 97 ? -18.124 16.311 7.453 1.00 96.56 97 GLU A O 1
ATOM 776 N N . GLN A 1 98 ? -18.098 18.457 8.079 1.00 95.19 98 GLN A N 1
ATOM 777 C CA . GLN A 1 98 ? -17.688 18.938 6.767 1.00 95.19 98 GLN A CA 1
ATOM 778 C C . GLN A 1 98 ? -16.270 18.467 6.400 1.00 95.19 98 GLN A C 1
ATOM 780 O O . GLN A 1 98 ? -15.286 18.789 7.064 1.00 95.19 98 GLN A O 1
ATOM 785 N N . ILE A 1 99 ? -16.163 17.783 5.259 1.00 95.75 99 ILE A N 1
ATOM 786 C CA . ILE A 1 99 ? -14.890 17.382 4.653 1.00 95.75 99 ILE A CA 1
ATOM 787 C C . ILE A 1 99 ? -14.335 18.531 3.807 1.00 95.75 99 ILE A C 1
ATOM 789 O O . ILE A 1 99 ? -14.948 18.956 2.819 1.00 95.75 99 ILE A O 1
ATOM 793 N N . LEU A 1 100 ? -13.156 19.024 4.185 1.00 95.31 100 LEU A N 1
ATOM 794 C CA . LEU A 1 100 ? -12.482 20.123 3.502 1.00 95.31 100 LEU A CA 1
ATOM 795 C C . LEU A 1 100 ? -11.801 19.643 2.218 1.00 95.31 100 LEU A C 1
ATOM 797 O O . LEU A 1 100 ? -11.589 18.452 1.995 1.00 95.31 100 LEU A O 1
ATOM 801 N N . ILE A 1 101 ? -11.408 20.587 1.361 1.00 95.56 101 ILE A N 1
ATOM 802 C CA . ILE A 1 101 ? -10.705 20.257 0.116 1.00 95.56 101 ILE A CA 1
ATOM 803 C C . ILE A 1 101 ? -9.403 19.486 0.379 1.00 95.56 101 ILE A C 1
ATOM 805 O O . ILE A 1 101 ? -9.135 18.509 -0.312 1.00 95.56 101 ILE A O 1
ATOM 809 N N . GLY A 1 102 ? -8.641 19.860 1.414 1.00 95.00 102 GLY A N 1
ATOM 810 C CA . GLY A 1 102 ? -7.418 19.154 1.811 1.00 95.00 102 GLY A CA 1
ATOM 811 C C . GLY A 1 102 ? -7.676 17.701 2.215 1.00 95.00 102 GLY A C 1
ATOM 812 O O . GLY A 1 102 ? -6.956 16.812 1.776 1.00 95.00 102 GLY A O 1
ATOM 813 N N . ASP A 1 103 ? -8.761 17.445 2.951 1.00 95.69 103 ASP A N 1
ATOM 814 C CA . ASP A 1 103 ? -9.167 16.087 3.327 1.00 95.69 103 ASP A CA 1
ATOM 815 C C . ASP A 1 103 ? -9.472 15.244 2.072 1.00 95.69 103 ASP A C 1
ATOM 817 O O . ASP A 1 103 ? -9.012 14.109 1.946 1.00 95.69 103 ASP A O 1
ATOM 821 N N . LYS A 1 104 ? -10.194 15.819 1.095 1.00 95.94 104 LYS A N 1
ATOM 822 C CA . LYS A 1 104 ? -10.496 15.156 -0.188 1.00 95.94 104 LYS A CA 1
ATOM 823 C C . LYS A 1 104 ? -9.229 14.819 -0.969 1.00 95.94 104 LYS A C 1
ATOM 825 O O . LYS A 1 104 ? -9.141 13.724 -1.519 1.00 95.94 104 LYS A O 1
ATOM 830 N N . TRP A 1 105 ? -8.253 15.728 -0.997 1.00 96.12 105 TRP A N 1
ATOM 831 C CA . TRP A 1 105 ? -6.954 15.480 -1.625 1.00 96.12 105 TRP A CA 1
ATOM 832 C C . TRP A 1 105 ? -6.218 14.316 -0.966 1.00 96.12 105 TRP A C 1
ATOM 834 O O . TRP A 1 105 ? -5.733 13.438 -1.676 1.00 96.12 105 TRP A O 1
ATOM 844 N N . THR A 1 106 ? -6.189 14.250 0.368 1.00 95.75 106 THR A N 1
ATOM 845 C CA . THR A 1 106 ? -5.577 13.122 1.085 1.00 95.75 106 THR A CA 1
ATOM 846 C C . THR A 1 106 ? -6.265 11.800 0.753 1.00 95.75 106 THR A C 1
ATOM 848 O O . THR A 1 106 ? -5.588 10.800 0.513 1.00 95.75 106 THR A O 1
ATOM 851 N N . ILE A 1 107 ? -7.601 11.774 0.703 1.00 94.69 107 ILE A N 1
ATOM 852 C CA . ILE A 1 107 ? -8.353 10.564 0.336 1.00 94.69 107 ILE A CA 1
ATOM 853 C C . ILE A 1 107 ? -8.033 10.152 -1.106 1.00 94.69 107 ILE A C 1
ATOM 855 O O . ILE A 1 107 ? -7.751 8.982 -1.360 1.00 94.69 107 ILE A O 1
ATOM 859 N N . ALA A 1 108 ? -8.031 11.099 -2.047 1.00 96.06 108 ALA A N 1
ATOM 860 C CA . ALA A 1 108 ? -7.699 10.830 -3.444 1.00 96.06 108 ALA A CA 1
ATOM 861 C C . ALA A 1 108 ? -6.270 10.291 -3.598 1.00 96.06 108 ALA A C 1
ATOM 863 O O . ALA A 1 108 ? -6.044 9.330 -4.337 1.00 96.06 108 ALA A O 1
ATOM 864 N N . LEU A 1 109 ? -5.314 10.860 -2.860 1.00 94.75 109 LEU A N 1
ATOM 865 C CA . LEU A 1 109 ? -3.937 10.382 -2.825 1.00 94.75 109 LEU A CA 1
ATOM 866 C C . LEU A 1 109 ? -3.844 8.965 -2.241 1.00 94.75 109 LEU A C 1
ATOM 868 O O . LEU A 1 109 ? -3.167 8.117 -2.819 1.00 94.75 109 LEU A O 1
ATOM 872 N N . LEU A 1 110 ? -4.568 8.674 -1.154 1.00 94.62 110 LEU A N 1
ATOM 873 C CA . LEU A 1 110 ? -4.657 7.329 -0.580 1.00 94.62 110 LEU A CA 1
ATOM 874 C C . LEU A 1 110 ? -5.201 6.320 -1.597 1.00 94.62 110 LEU A C 1
ATOM 876 O O . LEU A 1 110 ? -4.584 5.278 -1.806 1.00 94.62 110 LEU A O 1
ATOM 880 N N . MET A 1 111 ? -6.323 6.629 -2.252 1.00 93.69 111 MET A N 1
ATOM 881 C CA . MET A 1 111 ? -6.914 5.761 -3.276 1.00 93.69 111 MET A CA 1
ATOM 882 C C . MET A 1 111 ? -5.948 5.525 -4.441 1.00 93.69 111 MET A C 1
ATOM 884 O O . MET A 1 111 ? -5.770 4.387 -4.870 1.00 93.69 111 MET A O 1
ATOM 888 N N . SER A 1 112 ? -5.284 6.585 -4.906 1.00 93.00 112 SER A N 1
ATOM 889 C CA . SER A 1 112 ? -4.316 6.506 -6.003 1.00 93.00 112 SER A CA 1
ATOM 890 C C . SER A 1 112 ? -3.122 5.628 -5.630 1.00 93.00 112 SER A C 1
ATOM 892 O O . SER A 1 112 ? -2.710 4.779 -6.416 1.00 93.00 112 SER A O 1
ATOM 894 N N . MET A 1 113 ? -2.599 5.773 -4.409 1.00 91.88 113 MET A N 1
ATOM 895 C CA . MET A 1 113 ? -1.500 4.952 -3.899 1.00 91.88 113 MET A CA 1
ATOM 896 C C . MET A 1 113 ? -1.904 3.476 -3.765 1.00 91.88 113 MET A C 1
ATOM 898 O O . MET A 1 113 ? -1.140 2.602 -4.170 1.00 91.88 113 MET A O 1
ATOM 902 N N . LEU A 1 114 ? -3.086 3.183 -3.209 1.00 91.88 114 LEU A N 1
ATOM 903 C CA . LEU A 1 114 ? -3.581 1.806 -3.073 1.00 91.88 114 LEU A CA 1
ATOM 904 C C . LEU A 1 114 ? -3.763 1.133 -4.439 1.00 91.88 114 LEU A C 1
ATOM 906 O O . LEU A 1 114 ? -3.450 -0.045 -4.591 1.00 91.88 114 LEU A O 1
ATOM 910 N N . TRP A 1 115 ? -4.232 1.887 -5.432 1.00 90.12 115 TRP A N 1
ATOM 911 C CA . TRP A 1 115 ? -4.370 1.401 -6.799 1.00 90.12 115 TRP A CA 1
ATOM 912 C C . TRP A 1 115 ? -3.012 1.164 -7.467 1.00 90.12 115 TRP A C 1
ATOM 914 O O . TRP A 1 115 ? -2.781 0.080 -8.001 1.00 90.12 115 TRP A O 1
ATOM 924 N N . LEU A 1 116 ? -2.087 2.128 -7.374 1.00 87.88 116 LEU A N 1
ATOM 925 C CA . LEU A 1 116 ? -0.768 2.051 -8.009 1.00 87.88 116 LEU A CA 1
ATOM 926 C C . LEU A 1 116 ? 0.081 0.884 -7.482 1.00 87.88 116 LEU A C 1
ATOM 928 O O . LEU A 1 116 ? 0.804 0.252 -8.247 1.00 87.88 116 LEU A O 1
ATOM 932 N N . ARG A 1 117 ? -0.018 0.580 -6.183 1.00 88.06 117 ARG A N 1
ATOM 933 C CA . ARG A 1 117 ? 0.730 -0.515 -5.539 1.00 88.06 117 ARG A CA 1
ATOM 934 C C . ARG A 1 117 ? 0.095 -1.887 -5.744 1.00 88.06 117 ARG A C 1
ATOM 936 O O . ARG A 1 117 ? 0.729 -2.894 -5.445 1.00 88.06 117 ARG A O 1
ATOM 943 N N . GLY A 1 118 ? -1.143 -1.947 -6.232 1.00 87.06 118 GLY A N 1
ATOM 944 C CA . GLY A 1 118 ? -1.876 -3.196 -6.385 1.00 87.06 118 GLY A CA 1
ATOM 945 C C . GLY A 1 118 ? -1.210 -4.158 -7.385 1.00 87.06 118 GLY A C 1
ATOM 946 O O . GLY A 1 118 ? -0.755 -3.714 -8.443 1.00 87.06 118 GLY A O 1
ATOM 947 N N . PRO A 1 119 ? -1.224 -5.484 -7.136 1.00 86.06 119 PRO A N 1
ATOM 948 C CA . PRO A 1 119 ? -0.668 -6.481 -8.060 1.00 86.06 119 PRO A CA 1
ATOM 949 C C . PRO A 1 119 ? -1.238 -6.401 -9.482 1.00 86.06 119 PRO A C 1
ATOM 951 O O . PRO A 1 119 ? -0.529 -6.639 -10.456 1.00 86.06 119 PRO A O 1
ATOM 954 N N . ILE A 1 120 ? -2.514 -6.020 -9.614 1.00 87.25 120 ILE A N 1
ATOM 955 C CA . ILE A 1 120 ? -3.176 -5.841 -10.913 1.00 87.25 120 ILE A CA 1
ATOM 956 C C . ILE A 1 120 ? -2.522 -4.705 -11.701 1.00 87.25 120 ILE A C 1
ATOM 958 O O . ILE A 1 120 ? -2.167 -4.896 -12.861 1.00 87.25 120 ILE A O 1
ATOM 962 N N . MET A 1 121 ? -2.333 -3.541 -11.074 1.00 86.88 121 MET A N 1
ATOM 963 C CA . MET A 1 121 ? -1.678 -2.408 -11.727 1.00 86.88 121 MET A CA 1
ATOM 964 C C . MET A 1 121 ? -0.234 -2.743 -12.075 1.00 86.88 121 MET A C 1
ATOM 966 O O . MET A 1 121 ? 0.236 -2.448 -13.171 1.00 86.88 121 MET A O 1
ATOM 970 N N . ARG A 1 122 ? 0.458 -3.443 -11.173 1.00 85.44 122 ARG A N 1
ATOM 971 C CA . ARG A 1 122 ? 1.821 -3.882 -11.438 1.00 85.44 122 ARG A CA 1
ATOM 972 C C . ARG A 1 122 ? 1.910 -4.774 -12.677 1.00 85.44 122 ARG A C 1
ATOM 974 O O . ARG A 1 122 ? 2.761 -4.553 -13.536 1.00 85.44 122 ARG A O 1
ATOM 981 N N . LYS A 1 123 ? 1.000 -5.741 -12.795 1.00 87.06 123 LYS A N 1
ATOM 982 C CA . LYS A 1 123 ? 0.886 -6.596 -13.977 1.00 87.06 123 LYS A CA 1
ATOM 983 C C . LYS A 1 123 ? 0.633 -5.776 -15.247 1.00 87.06 123 LYS A C 1
ATOM 985 O O . LYS A 1 123 ? 1.323 -5.991 -16.235 1.00 87.06 123 LYS A O 1
ATOM 990 N N . GLN A 1 124 ? -0.273 -4.798 -15.199 1.00 86.94 124 GLN A N 1
ATOM 991 C CA . GLN A 1 124 ? -0.562 -3.921 -16.340 1.00 86.94 124 GLN A CA 1
ATOM 992 C C . GLN A 1 124 ? 0.660 -3.103 -16.781 1.00 86.94 124 GLN A C 1
ATOM 994 O O . GLN A 1 124 ? 0.918 -2.992 -17.977 1.00 86.94 124 GLN A O 1
ATOM 999 N N . ILE A 1 125 ? 1.441 -2.561 -15.840 1.00 84.81 125 ILE A N 1
ATOM 1000 C CA . ILE A 1 125 ? 2.676 -1.822 -16.152 1.00 84.81 125 ILE A CA 1
ATOM 1001 C C . ILE A 1 125 ? 3.704 -2.735 -16.829 1.00 84.81 125 ILE A C 1
ATOM 1003 O O . ILE A 1 125 ? 4.323 -2.329 -17.815 1.00 84.81 125 ILE A O 1
ATOM 1007 N N . ASN A 1 126 ? 3.870 -3.963 -16.330 1.00 84.12 126 ASN A N 1
ATOM 1008 C CA . ASN A 1 126 ? 4.787 -4.933 -16.926 1.00 84.12 126 ASN A CA 1
ATOM 1009 C C . ASN A 1 126 ? 4.345 -5.301 -18.357 1.00 84.12 126 ASN A C 1
ATOM 1011 O O . ASN A 1 126 ? 5.135 -5.168 -19.287 1.00 84.12 126 ASN A O 1
ATOM 1015 N N . GLU A 1 127 ? 3.073 -5.663 -18.554 1.00 87.81 127 GLU A N 1
ATOM 1016 C CA . GLU A 1 127 ? 2.513 -6.017 -19.872 1.00 87.81 127 GLU A CA 1
ATOM 1017 C C . GLU A 1 127 ? 2.623 -4.862 -20.879 1.00 87.81 127 GLU A C 1
ATOM 1019 O O . GLU A 1 127 ? 3.004 -5.058 -22.034 1.00 87.81 127 GLU A O 1
ATOM 1024 N N . MET A 1 128 ? 2.335 -3.635 -20.437 1.00 86.19 128 MET A N 1
ATOM 1025 C CA . MET A 1 128 ? 2.482 -2.436 -21.259 1.00 86.19 128 MET A CA 1
ATOM 1026 C C . MET A 1 128 ? 3.945 -2.197 -21.652 1.00 86.19 128 MET A C 1
ATOM 1028 O O . MET A 1 128 ? 4.221 -1.820 -22.791 1.00 86.19 128 MET A O 1
ATOM 1032 N N . SER A 1 129 ? 4.884 -2.430 -20.733 1.00 83.81 129 SER A N 1
ATOM 1033 C CA . SER A 1 129 ? 6.319 -2.265 -20.987 1.00 83.81 129 SER A CA 1
ATOM 1034 C C . SER A 1 129 ? 6.838 -3.301 -21.989 1.00 83.81 129 SER A C 1
ATOM 1036 O O . SER A 1 129 ? 7.563 -2.945 -22.918 1.00 83.81 129 SER A O 1
ATOM 1038 N N . GLU A 1 130 ? 6.423 -4.563 -21.854 1.00 85.88 130 GLU A N 1
ATOM 1039 C CA . GLU A 1 130 ? 6.742 -5.635 -22.806 1.00 85.88 130 GLU A CA 1
ATOM 1040 C C . GLU A 1 130 ? 6.182 -5.338 -24.200 1.00 85.88 130 GLU A C 1
ATOM 1042 O O . GLU A 1 130 ? 6.893 -5.461 -25.202 1.00 85.88 130 GLU A O 1
ATOM 1047 N N . TYR A 1 131 ? 4.925 -4.890 -24.270 1.00 88.56 131 TYR A N 1
ATOM 1048 C CA . TYR A 1 131 ? 4.294 -4.497 -25.525 1.00 88.56 131 TYR A CA 1
ATOM 1049 C C . TYR A 1 131 ? 5.039 -3.336 -26.195 1.00 88.56 131 TYR A C 1
ATOM 1051 O O . TYR A 1 131 ? 5.376 -3.421 -27.376 1.00 88.56 131 TYR A O 1
ATOM 1059 N N . MET A 1 132 ? 5.357 -2.273 -25.445 1.00 86.00 132 MET A N 1
ATOM 1060 C CA . MET A 1 132 ? 6.121 -1.142 -25.978 1.00 86.00 132 MET A CA 1
ATOM 1061 C C . MET A 1 132 ? 7.500 -1.568 -26.482 1.00 86.00 132 MET A C 1
ATOM 1063 O O . MET A 1 132 ? 7.897 -1.155 -27.570 1.00 86.00 132 MET A O 1
ATOM 1067 N N . MET A 1 133 ? 8.213 -2.420 -25.741 1.00 86.56 133 MET A N 1
ATOM 1068 C CA . MET A 1 133 ? 9.517 -2.934 -26.168 1.00 86.56 133 MET A CA 1
ATOM 1069 C C . MET A 1 133 ? 9.410 -3.707 -27.486 1.00 86.56 133 MET A C 1
ATOM 1071 O O . MET A 1 133 ? 10.219 -3.507 -28.392 1.00 86.56 133 MET A O 1
ATOM 1075 N N . LYS A 1 134 ? 8.386 -4.556 -27.625 1.00 87.88 134 LYS A N 1
ATOM 1076 C CA . LYS A 1 134 ? 8.130 -5.311 -28.856 1.00 87.88 134 LYS A CA 1
ATOM 1077 C C . LYS A 1 134 ? 7.861 -4.390 -30.048 1.00 87.88 134 LYS A C 1
ATOM 1079 O O . LYS A 1 134 ? 8.412 -4.616 -31.123 1.00 87.88 134 LYS A O 1
ATOM 1084 N N . GLU A 1 135 ? 7.055 -3.348 -29.859 1.00 86.88 135 GLU A N 1
ATOM 1085 C CA . GLU A 1 135 ? 6.753 -2.374 -30.914 1.00 86.88 135 GLU A CA 1
ATOM 1086 C C . GLU A 1 135 ? 7.972 -1.531 -31.306 1.00 86.88 135 GLU A C 1
ATOM 1088 O O . GLU A 1 135 ? 8.188 -1.279 -32.492 1.00 86.88 135 GLU A O 1
ATOM 1093 N N . VAL A 1 136 ? 8.808 -1.133 -30.341 1.00 86.75 136 VAL A N 1
ATOM 1094 C CA . VAL A 1 136 ? 10.079 -0.447 -30.620 1.00 86.75 136 VAL A CA 1
ATOM 1095 C C . VAL A 1 136 ? 11.010 -1.360 -31.411 1.00 86.75 136 VAL A C 1
ATOM 1097 O O . VAL A 1 136 ? 11.504 -0.946 -32.455 1.00 86.75 136 VAL A O 1
ATOM 1100 N N . MET A 1 137 ? 11.202 -2.606 -30.967 1.00 83.31 137 MET A N 1
ATOM 1101 C CA . MET A 1 137 ? 12.038 -3.581 -31.671 1.00 83.31 137 MET A CA 1
ATOM 1102 C C . MET A 1 137 ? 11.561 -3.789 -33.102 1.00 83.31 137 MET A C 1
ATOM 1104 O O . MET A 1 137 ? 12.359 -3.675 -34.024 1.00 83.31 137 MET A O 1
ATOM 1108 N N . LYS A 1 138 ? 10.260 -4.016 -33.311 1.00 84.81 138 LYS A N 1
ATOM 1109 C CA . LYS A 1 138 ? 9.693 -4.185 -34.652 1.00 84.81 138 LYS A CA 1
ATOM 1110 C C . LYS A 1 138 ? 10.017 -2.995 -35.559 1.00 84.81 138 LYS A C 1
ATOM 1112 O O . LYS A 1 138 ? 10.496 -3.190 -36.666 1.00 84.81 138 LYS A O 1
ATOM 1117 N N . ARG A 1 139 ? 9.844 -1.765 -35.066 1.00 83.31 139 ARG A N 1
ATOM 1118 C CA . ARG A 1 139 ? 10.183 -0.550 -35.827 1.00 83.31 139 ARG A CA 1
ATOM 1119 C C . ARG A 1 139 ? 11.678 -0.399 -36.097 1.00 83.31 139 ARG A C 1
ATOM 1121 O O . ARG A 1 139 ? 12.036 0.158 -37.127 1.00 83.31 139 ARG A O 1
ATOM 1128 N N . VAL A 1 140 ? 12.534 -0.853 -35.182 1.00 78.94 140 VAL A N 1
ATOM 1129 C CA . VAL A 1 140 ? 13.990 -0.866 -35.380 1.00 78.94 140 VAL A CA 1
ATOM 1130 C C . VAL A 1 140 ? 14.369 -1.882 -36.455 1.00 78.94 140 VAL A C 1
ATOM 1132 O O . VAL A 1 140 ? 15.134 -1.534 -37.346 1.00 78.94 140 VAL A O 1
ATOM 1135 N N . PHE A 1 141 ? 13.813 -3.096 -36.417 1.00 73.44 141 PHE A N 1
ATOM 1136 C CA . PHE A 1 141 ? 14.055 -4.125 -37.432 1.00 73.44 141 PHE A CA 1
ATOM 1137 C C . PHE A 1 141 ? 13.516 -3.721 -38.808 1.00 73.44 141 PHE A C 1
ATOM 1139 O O . PHE A 1 141 ? 14.217 -3.909 -39.794 1.00 73.44 141 PHE A O 1
ATOM 1146 N N . ASP A 1 142 ? 12.345 -3.084 -38.869 1.00 72.81 142 ASP A N 1
ATOM 1147 C CA . ASP A 1 142 ? 11.727 -2.612 -40.116 1.00 72.81 142 ASP A CA 1
ATOM 1148 C C . ASP A 1 142 ? 12.413 -1.349 -40.701 1.00 72.81 142 ASP A C 1
ATOM 1150 O O . ASP A 1 142 ? 12.021 -0.864 -41.766 1.00 72.81 142 ASP A O 1
ATOM 1154 N N . HIS A 1 143 ? 13.418 -0.774 -40.023 1.00 70.25 143 HIS A N 1
ATOM 1155 C CA . HIS A 1 143 ? 14.1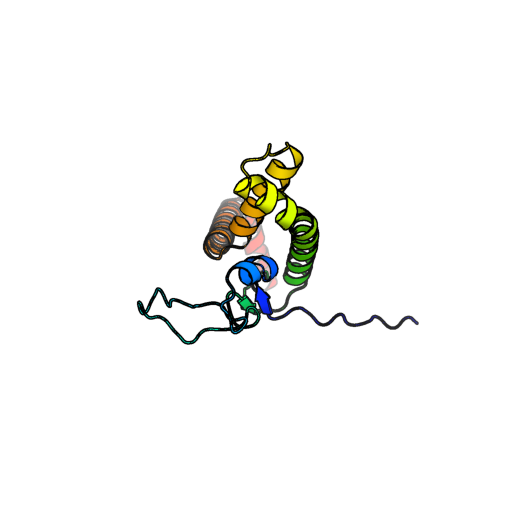39 0.406 -40.504 1.00 70.25 143 HIS A CA 1
ATOM 1156 C C . HIS A 1 143 ? 15.342 -0.002 -41.377 1.00 70.25 143 HIS A C 1
ATOM 1158 O O . HIS A 1 143 ? 16.224 -0.683 -40.875 1.00 70.25 143 HIS A O 1
ATOM 1164 N N . PRO A 1 144 ? 15.510 0.504 -42.615 1.00 61.50 144 PRO A N 1
ATOM 1165 C CA . PRO A 1 144 ? 16.525 0.040 -43.584 1.00 61.50 144 PRO A CA 1
ATOM 1166 C C . PRO A 1 144 ? 18.009 0.217 -43.182 1.00 61.50 144 PRO A C 1
ATOM 1168 O O . PRO A 1 144 ? 18.908 -0.142 -43.936 1.00 61.50 144 PRO A O 1
ATOM 1171 N N . GLN A 1 145 ? 18.296 0.787 -42.008 1.00 63.59 145 GLN A N 1
ATOM 1172 C CA . GLN A 1 145 ? 19.645 0.821 -41.418 1.00 63.59 145 GLN A CA 1
ATOM 1173 C C . GLN A 1 145 ? 19.940 -0.388 -40.514 1.00 63.59 145 GLN A C 1
ATOM 1175 O O . GLN A 1 145 ? 21.096 -0.572 -40.139 1.00 63.59 145 GLN A O 1
ATOM 1180 N N . SER A 1 146 ? 18.929 -1.183 -40.147 1.00 60.00 146 SER A N 1
ATOM 1181 C CA . SER A 1 146 ? 19.077 -2.395 -39.337 1.00 60.00 146 SER A CA 1
ATOM 1182 C C . SER A 1 146 ? 19.850 -3.462 -40.109 1.00 60.00 146 SER A C 1
ATOM 1184 O O . SER A 1 146 ? 20.846 -3.958 -39.594 1.00 60.00 146 SER A O 1
ATOM 1186 N N . ASP A 1 147 ? 19.485 -3.708 -41.368 1.00 63.59 147 ASP A N 1
ATOM 1187 C CA . ASP A 1 147 ? 20.170 -4.645 -42.267 1.00 63.59 147 ASP A CA 1
ATOM 1188 C C . ASP A 1 147 ? 21.664 -4.307 -42.382 1.00 63.59 147 ASP A C 1
ATOM 1190 O O . ASP A 1 147 ? 22.523 -5.145 -42.131 1.00 63.59 147 ASP A O 1
ATOM 1194 N N . ALA A 1 148 ? 21.994 -3.029 -42.597 1.00 64.06 148 ALA A N 1
ATOM 1195 C CA . ALA A 1 148 ? 23.380 -2.563 -42.661 1.00 64.06 148 ALA A CA 1
ATOM 1196 C C . ALA A 1 148 ? 24.141 -2.662 -41.320 1.00 64.06 148 ALA A C 1
ATOM 1198 O O . ALA A 1 148 ? 25.374 -2.670 -41.315 1.00 64.06 148 ALA A O 1
ATOM 1199 N N . LEU A 1 149 ? 23.438 -2.681 -40.183 1.00 65.06 149 LEU A N 1
ATOM 1200 C CA . LEU A 1 149 ? 24.027 -2.868 -38.856 1.00 65.06 149 LEU A CA 1
ATOM 1201 C C . LEU A 1 149 ? 24.322 -4.352 -38.600 1.00 65.06 149 LEU A C 1
ATOM 1203 O O . LEU A 1 149 ? 25.412 -4.670 -38.126 1.00 65.06 149 LEU A O 1
ATOM 1207 N N . PHE A 1 150 ? 23.384 -5.242 -38.937 1.00 68.31 150 PHE A N 1
ATOM 1208 C CA . PHE A 1 150 ? 23.542 -6.692 -38.803 1.00 68.31 150 PHE A CA 1
ATOM 1209 C C . PHE A 1 150 ? 24.592 -7.238 -39.779 1.00 68.31 150 PHE A C 1
ATOM 1211 O O . PHE A 1 150 ? 25.469 -7.981 -39.350 1.00 68.31 150 PHE A O 1
ATOM 1218 N N . ASP A 1 151 ? 24.623 -6.746 -41.021 1.00 69.56 151 ASP A N 1
ATOM 1219 C CA . ASP A 1 151 ? 25.649 -7.095 -42.013 1.00 69.56 151 ASP A CA 1
ATOM 1220 C C . ASP A 1 151 ? 27.067 -6.720 -41.553 1.00 69.56 151 ASP A C 1
ATOM 1222 O O . ASP A 1 151 ? 28.033 -7.436 -41.817 1.00 69.56 151 ASP A O 1
ATOM 1226 N N . ARG A 1 152 ? 27.233 -5.589 -40.852 1.00 64.62 152 ARG A N 1
ATOM 1227 C CA . ARG A 1 152 ? 28.532 -5.214 -40.261 1.00 64.62 152 ARG A CA 1
ATOM 1228 C C . ARG A 1 152 ? 28.889 -6.103 -39.076 1.00 64.62 152 ARG A C 1
ATOM 1230 O O . ARG A 1 152 ? 30.043 -6.485 -38.934 1.00 64.62 152 ARG A O 1
ATOM 1237 N N . PHE A 1 153 ? 27.906 -6.439 -38.247 1.00 71.69 153 PHE A N 1
ATOM 1238 C CA . PHE A 1 153 ? 28.107 -7.272 -37.066 1.00 71.69 153 PHE A CA 1
ATOM 1239 C C . PHE A 1 153 ? 28.509 -8.709 -37.424 1.00 71.69 153 PHE A C 1
ATOM 1241 O O . PHE A 1 153 ? 29.356 -9.292 -36.745 1.00 71.69 153 PHE A O 1
ATOM 1248 N N . ASP A 1 154 ? 27.932 -9.256 -38.495 1.00 72.44 154 ASP A N 1
ATOM 1249 C CA . ASP A 1 154 ? 28.272 -10.580 -39.018 1.00 72.44 154 ASP A CA 1
ATOM 1250 C C . ASP A 1 154 ? 29.645 -10.584 -39.711 1.00 72.44 154 ASP A C 1
ATOM 1252 O O . ASP A 1 154 ? 30.404 -11.537 -39.546 1.00 72.44 154 ASP A O 1
ATOM 1256 N N . ASN A 1 155 ? 30.021 -9.500 -40.402 1.00 71.31 155 ASN A N 1
ATOM 1257 C CA . ASN A 1 155 ? 31.360 -9.355 -40.990 1.00 71.31 155 ASN A CA 1
ATOM 1258 C C . ASN A 1 155 ? 32.478 -9.182 -39.943 1.00 71.31 155 ASN A C 1
ATOM 1260 O O . ASN A 1 155 ? 33.588 -9.649 -40.171 1.00 71.31 155 ASN A O 1
ATOM 1264 N N . ASP A 1 156 ? 32.206 -8.549 -38.798 1.00 67.00 156 ASP A N 1
ATOM 1265 C CA . ASP A 1 156 ? 33.198 -8.349 -37.726 1.00 67.00 156 ASP A CA 1
ATOM 1266 C C . ASP A 1 156 ? 33.426 -9.608 -36.857 1.00 67.00 156 ASP A C 1
ATOM 1268 O O . ASP A 1 156 ? 34.356 -9.648 -36.046 1.00 67.00 156 ASP A O 1
ATOM 1272 N N . ARG A 1 157 ? 32.574 -10.638 -36.987 1.00 58.41 157 ARG A N 1
ATOM 1273 C CA . ARG A 1 157 ? 32.676 -11.919 -36.256 1.00 58.41 157 ARG A CA 1
ATOM 1274 C C . ARG A 1 157 ? 32.968 -13.133 -37.147 1.00 58.41 157 ARG A C 1
ATOM 1276 O O . ARG A 1 157 ? 32.998 -14.248 -36.619 1.00 58.41 157 ARG A O 1
ATOM 1283 N N . GLY A 1 158 ? 33.171 -12.916 -38.448 1.00 48.09 158 GLY A N 1
ATOM 1284 C CA . GLY A 1 158 ? 33.661 -13.906 -39.414 1.00 48.09 158 GLY A CA 1
ATOM 1285 C C . GLY A 1 158 ? 35.176 -14.048 -39.391 1.00 48.09 158 GLY A C 1
ATOM 1286 O O . GLY A 1 158 ? 35.865 -13.007 -39.433 1.00 48.09 158 GLY A O 1
#

Secondary structure (DSSP, 8-state):
-----------EEESS-HHHHGGGB-TTS-EEEEETTTTEEEEEE-TTSSSEEETTTSSSTTS--HHHHHHHHHHHHHHHHHHHHHHHHHHHHHTTPPPPHHHHHHHHHHHHHHHHTSHHHHHHHHHHHHHHHHHHHHHHHTSTHHHHHHHHHHHTT-

pLDDT: mean 85.61, std 13.49, range [32.97, 97.19]

Sequence (158 aa):
MSTQSDGQATKRQHFVPRFYLRRFLNSKNEVEVLDCAQGKIIAPRGTKGICYEDFFYGIRTGEPDEVSQEIEKAFQQIESSIAASLDGIIFKLVNNEQILIGDKWTIALLMSMLWLRGPIMRKQINEMSEYMMKEVMKRVFDHPQSDALFDRFDNDRG

Foldseek 3Di:
DDDDDPPPADFWFALDDLLVQQVQADPVQWHFDADPVVRDTDDTHHSSPDRTFTLCVDPDTNDDDPRSRVVSVVLVVLCVVLSVCVVVLVVCVVVVHDQDPVSVVSVVSVVVSSVCSDPVVVVVVNVVVVVVVVVVVVVCCVDPVNVVVVVVVVVVVD

Radius of gyration: 22.9 Å; chains: 1; 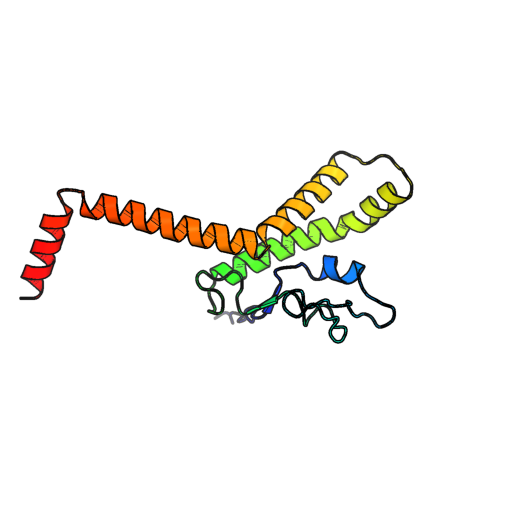bounding box: 59×42×63 Å